Protein AF-A0A0C9UB45-F1 (afdb_monomer)

Nearest PDB structures (foldseek):
  8adl-assembly1_P  TM=7.315E-01  e=4.491E-04  Saccharomyces cerevisiae
  3jrp-assembly1_A  TM=6.804E-01  e=4.046E-04  Saccharomyces cerevisiae
  8bbf-assembly1_A  TM=6.638E-01  e=6.144E-04  Homo sapiens
  3jro-assembly1_A  TM=6.648E-01  e=6.144E-04  Saccharomyces cerevisiae
  4qrj-assembly2_B  TM=6.442E-01  e=6.754E-02  Bacteroides uniformis ATCC 8492

Secondary structure (DSSP, 8-state):
---EEEEEEETTTTEEEEEEEE--SS-EEEEEEE-SSTTEEEEEEEETTSEEEEEEEE-SSS----EEEEEEE--SS-EEEEEEETTTTEEEEEETTEEEEEEE-TT--EEEEEEEE-TTEEEEEEEEETTTTEEEEEEEE----

InterPro domains:
  IPR001680 WD40 repeat [PF00400] (67-103)
  IPR001680 WD40 repeat [SM00320] (15-56)
  IPR001680 WD40 repeat [SM00320] (65-103)
  IPR015943 WD40/YVTN repeat-like-containing domain superfamily [G3DSA:2.130.10.10] (1-144)
  IPR036322 WD40-repeat-containing domain superfamily [SSF50978] (1-141)

Organism: Sphaerobolus stellatus (strain SS14) (NCBI:txid990650)

Foldseek 3Di:
DPFEKDWDADPVVRGTQDIDTDPDPAYWQEWDWADPDPQKIKIWTFGQQQKIWIWIFGNDDDGTDTDTQDIDNRDNGGWQEWDAQHQQGKIWTFFAQKIWIWHQDPSRDTDTDDMDGDPQWGWHYWDADPSRPDIDIDIDGDPPD

Sequence (145 aa):
GADGKLIIWSIPKKEREDIICCNANGDITDIVWASLKPNELSLIFSCADGTIHVYNANLEPVALNFKHIHTFNGFAGPIEKMDFDPFQHRLAAVGEGELRVWDLDSDWSFSLHATELSTGYIAKTVHFFDQGRGVLVGFLKSHRM

Structure (mmCIF, N/CA/C/O backbone):
data_AF-A0A0C9UB45-F1
#
_entry.id   AF-A0A0C9UB45-F1
#
loop_
_atom_site.group_PDB
_atom_site.id
_atom_site.type_symbol
_atom_site.label_atom_id
_atom_site.label_alt_id
_atom_site.label_comp_id
_atom_site.label_asym_id
_atom_site.label_entity_id
_atom_site.label_seq_id
_atom_site.pdbx_PDB_ins_code
_atom_site.Cartn_x
_atom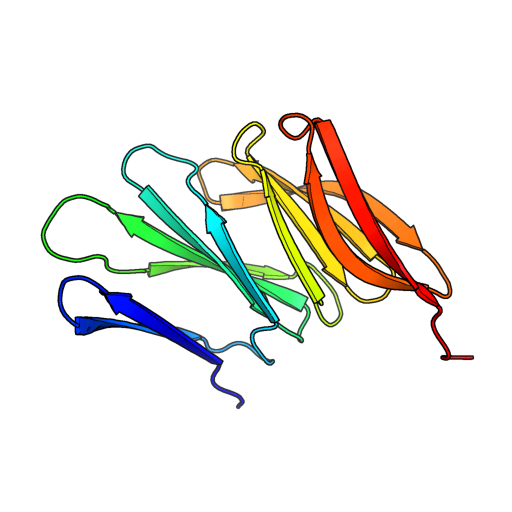_site.Cartn_y
_atom_site.Cartn_z
_atom_site.occupancy
_atom_site.B_iso_or_equiv
_atom_site.auth_seq_id
_atom_site.auth_comp_id
_atom_site.auth_asym_id
_atom_site.auth_atom_id
_atom_site.pdbx_PDB_model_num
ATOM 1 N N . GLY A 1 1 ? 19.020 -3.819 12.386 1.00 47.56 1 GLY A N 1
ATOM 2 C CA . GLY A 1 1 ? 17.786 -3.299 11.781 1.00 47.56 1 GLY A CA 1
ATOM 3 C C . GLY A 1 1 ? 17.233 -4.403 10.926 1.00 47.56 1 GLY A C 1
ATOM 4 O O . GLY A 1 1 ? 18.035 -5.122 10.341 1.00 47.56 1 GLY A O 1
ATOM 5 N N . ALA A 1 2 ? 15.926 -4.633 10.954 1.00 51.75 2 ALA A N 1
ATOM 6 C CA . ALA A 1 2 ? 15.317 -5.574 10.028 1.00 51.75 2 ALA A CA 1
ATOM 7 C C . ALA A 1 2 ? 15.214 -4.865 8.674 1.00 51.75 2 ALA A C 1
ATOM 9 O O . ALA A 1 2 ? 14.345 -4.023 8.489 1.00 51.75 2 ALA A O 1
ATOM 10 N N . ASP A 1 3 ? 16.144 -5.144 7.763 1.00 70.12 3 ASP A N 1
ATOM 11 C CA . ASP A 1 3 ? 16.075 -4.595 6.412 1.00 70.12 3 ASP A CA 1
ATOM 12 C C . ASP A 1 3 ? 15.049 -5.425 5.631 1.00 70.12 3 ASP A C 1
ATOM 14 O O . ASP A 1 3 ? 15.303 -6.574 5.253 1.00 70.12 3 ASP A O 1
ATOM 18 N N . GLY A 1 4 ? 13.856 -4.861 5.436 1.00 81.56 4 GLY A N 1
ATOM 19 C CA . GLY A 1 4 ? 12.841 -5.443 4.568 1.00 81.56 4 GLY A CA 1
ATOM 20 C C . GLY A 1 4 ? 13.321 -5.431 3.116 1.00 81.56 4 GLY A C 1
ATOM 21 O O . GLY A 1 4 ? 14.005 -4.505 2.665 1.00 81.56 4 GLY A O 1
ATOM 22 N N . LYS A 1 5 ? 12.976 -6.474 2.361 1.00 89.50 5 LYS A N 1
ATOM 23 C CA . LYS A 1 5 ? 13.357 -6.583 0.955 1.00 89.50 5 LYS A CA 1
ATOM 24 C C . LYS A 1 5 ? 12.188 -7.038 0.105 1.00 89.50 5 LYS A C 1
ATOM 26 O O . LYS A 1 5 ? 11.607 -8.092 0.351 1.00 89.50 5 LYS A O 1
ATOM 31 N N . LEU A 1 6 ? 11.942 -6.295 -0.965 1.00 91.62 6 LEU A N 1
ATOM 32 C CA . LEU A 1 6 ? 11.028 -6.669 -2.034 1.00 91.62 6 LEU A CA 1
ATOM 33 C C . LEU A 1 6 ? 11.836 -7.099 -3.251 1.00 91.62 6 LEU A C 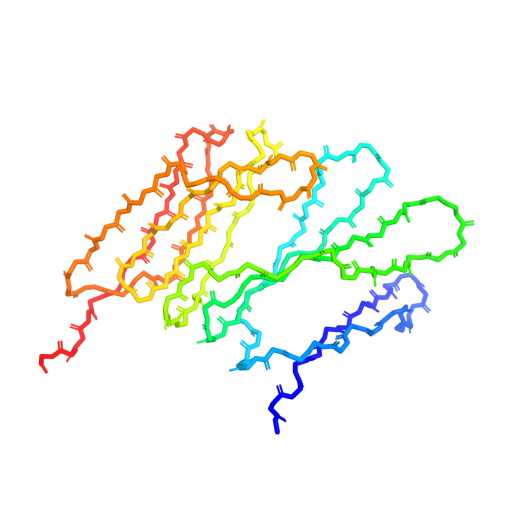1
ATOM 35 O O . LEU A 1 6 ? 12.899 -6.549 -3.551 1.00 91.62 6 LEU A O 1
ATOM 39 N N . ILE A 1 7 ? 11.333 -8.113 -3.944 1.00 92.50 7 ILE A N 1
ATOM 40 C CA . ILE A 1 7 ? 11.952 -8.649 -5.151 1.00 92.50 7 ILE A CA 1
ATOM 41 C C . ILE A 1 7 ? 10.949 -8.508 -6.282 1.00 92.50 7 ILE A C 1
ATOM 43 O O . ILE A 1 7 ? 9.858 -9.070 -6.211 1.00 92.50 7 ILE A O 1
ATOM 47 N N . ILE A 1 8 ? 11.350 -7.806 -7.339 1.00 90.75 8 ILE A N 1
ATOM 48 C CA . ILE A 1 8 ? 10.609 -7.777 -8.596 1.00 90.75 8 ILE A CA 1
ATOM 49 C C . ILE A 1 8 ? 11.228 -8.826 -9.511 1.00 90.75 8 ILE A C 1
ATOM 51 O O . ILE A 1 8 ? 12.425 -8.788 -9.811 1.00 90.75 8 ILE A O 1
ATOM 55 N N . TRP A 1 9 ? 10.423 -9.804 -9.913 1.00 92.56 9 TRP A N 1
ATOM 56 C CA . TRP A 1 9 ? 10.881 -10.946 -10.694 1.00 92.56 9 TRP A CA 1
ATOM 57 C C . TRP A 1 9 ? 10.058 -11.107 -11.965 1.00 92.56 9 TRP A C 1
ATOM 59 O O . TRP A 1 9 ? 8.829 -11.076 -11.937 1.00 92.56 9 TRP A O 1
ATOM 69 N N . SER A 1 10 ? 10.748 -11.303 -13.084 1.00 89.44 10 SER A N 1
ATOM 70 C CA . SER A 1 10 ? 10.142 -11.406 -14.404 1.00 89.44 10 SER A CA 1
ATOM 71 C C . SER A 1 10 ? 9.922 -12.856 -14.787 1.00 89.44 10 SER A C 1
ATOM 73 O O . SER A 1 10 ? 10.877 -13.593 -15.040 1.00 89.44 10 SER A O 1
ATOM 75 N N . ILE A 1 11 ? 8.650 -13.247 -14.902 1.00 92.38 11 ILE A N 1
ATOM 76 C CA . ILE A 1 11 ? 8.276 -14.575 -15.403 1.00 92.38 11 ILE A CA 1
ATOM 77 C C . ILE A 1 11 ? 8.820 -14.824 -16.819 1.00 92.38 11 ILE A C 1
ATOM 79 O O . ILE A 1 11 ? 9.431 -15.876 -17.025 1.00 92.38 11 ILE A O 1
ATOM 83 N N . PRO A 1 12 ? 8.675 -13.894 -17.790 1.00 92.62 12 PRO A N 1
ATOM 84 C CA . PRO A 1 12 ? 9.168 -14.134 -19.144 1.00 92.62 12 PRO A CA 1
ATOM 85 C C . PRO A 1 12 ? 10.697 -14.229 -19.230 1.00 92.62 12 PRO A C 1
ATOM 87 O O . PRO A 1 12 ? 11.206 -15.113 -19.916 1.00 92.62 12 PRO A O 1
ATOM 90 N N . LYS A 1 13 ? 11.434 -13.354 -18.526 1.00 90.25 13 LYS A N 1
ATOM 91 C CA . LYS A 1 13 ? 12.910 -13.343 -18.550 1.00 90.25 13 LYS A CA 1
ATOM 92 C C . LYS A 1 13 ? 13.534 -14.411 -17.649 1.00 90.25 13 LYS A C 1
ATOM 94 O O . LYS A 1 13 ? 14.702 -14.743 -17.813 1.00 90.25 13 LYS A O 1
ATOM 99 N N . LYS A 1 14 ? 12.751 -14.969 -16.721 1.00 94.38 14 LYS A N 1
ATOM 100 C CA . LYS A 1 14 ? 13.186 -15.921 -15.690 1.00 94.38 14 LYS A CA 1
ATOM 101 C C . LYS A 1 14 ? 14.305 -15.381 -14.800 1.00 94.38 14 LYS A C 1
ATOM 103 O O . LYS A 1 14 ? 15.142 -16.136 -14.308 1.00 94.38 14 LYS A O 1
ATOM 108 N N . GLU A 1 15 ? 14.307 -14.077 -14.574 1.00 93.50 15 GLU A N 1
ATOM 109 C CA . GLU A 1 15 ? 15.318 -13.405 -13.772 1.00 93.50 15 GLU A CA 1
ATOM 110 C C . GLU A 1 15 ? 14.699 -12.326 -12.891 1.00 93.50 15 GLU A C 1
ATOM 112 O O . GLU A 1 15 ? 13.568 -11.876 -13.089 1.00 93.50 15 GLU A O 1
ATOM 117 N N . ARG A 1 16 ? 15.471 -11.919 -11.888 1.00 91.12 16 ARG A N 1
ATOM 118 C CA . ARG A 1 16 ? 15.128 -10.791 -11.033 1.00 91.12 16 ARG A CA 1
ATOM 119 C C . ARG A 1 16 ? 15.378 -9.495 -11.795 1.00 91.12 16 ARG A C 1
ATOM 121 O O . ARG A 1 16 ? 16.513 -9.252 -12.189 1.00 91.12 16 ARG A O 1
ATOM 128 N N . GLU A 1 17 ? 14.354 -8.661 -11.918 1.00 88.00 17 GLU A N 1
ATOM 129 C CA . GLU A 1 17 ? 14.476 -7.343 -12.547 1.00 88.00 17 GLU A CA 1
ATOM 130 C C . GLU A 1 17 ? 14.970 -6.292 -11.562 1.00 88.00 17 GLU A C 1
ATOM 132 O O . GLU A 1 17 ? 15.838 -5.501 -11.916 1.00 88.00 17 GLU A O 1
ATOM 137 N N . ASP A 1 18 ? 14.468 -6.313 -10.323 1.00 86.69 18 ASP A N 1
ATOM 138 C CA . ASP A 1 18 ? 14.793 -5.278 -9.342 1.00 86.69 18 ASP A CA 1
ATOM 139 C C . ASP A 1 18 ? 14.774 -5.797 -7.892 1.00 86.69 18 ASP A C 1
ATOM 141 O O . ASP A 1 18 ? 14.212 -6.857 -7.576 1.00 86.69 18 ASP A O 1
ATOM 145 N N . ILE A 1 19 ? 15.425 -5.044 -7.006 1.00 89.75 19 ILE A N 1
ATOM 146 C CA . ILE A 1 19 ? 15.365 -5.183 -5.553 1.00 89.75 19 ILE A CA 1
ATOM 147 C C . ILE A 1 19 ? 15.092 -3.818 -4.948 1.00 89.75 19 ILE A C 1
ATOM 149 O O . ILE A 1 19 ? 15.905 -2.906 -5.069 1.00 89.75 19 ILE A O 1
ATOM 153 N N . ILE A 1 20 ? 14.036 -3.748 -4.147 1.00 88.94 20 ILE A N 1
ATOM 154 C CA . ILE A 1 20 ? 13.803 -2.606 -3.274 1.00 88.94 20 ILE A CA 1
ATOM 155 C C . ILE A 1 20 ? 14.214 -3.027 -1.867 1.00 88.94 20 ILE A C 1
ATOM 157 O O . ILE A 1 20 ? 13.569 -3.873 -1.243 1.00 88.94 20 ILE A O 1
ATOM 161 N N . CYS A 1 21 ? 15.324 -2.464 -1.392 1.00 85.69 21 CYS A N 1
ATOM 162 C CA . CYS A 1 21 ? 15.701 -2.527 0.014 1.00 85.69 21 CYS A CA 1
ATOM 163 C C . CYS A 1 21 ? 15.001 -1.376 0.730 1.00 85.69 21 CYS A C 1
ATOM 165 O O . CYS A 1 21 ? 15.208 -0.213 0.375 1.00 85.69 21 CYS A O 1
ATOM 167 N N . CYS A 1 22 ? 14.174 -1.691 1.718 1.00 77.94 22 CYS A N 1
ATOM 168 C CA . CYS A 1 22 ? 13.490 -0.690 2.514 1.00 77.94 22 CYS A CA 1
ATOM 169 C C . CYS A 1 22 ? 14.044 -0.685 3.935 1.00 77.94 22 CYS A C 1
ATOM 171 O O . CYS A 1 22 ? 14.105 -1.719 4.601 1.00 77.94 22 CYS A O 1
ATOM 173 N N . ASN A 1 23 ? 14.370 0.511 4.418 1.00 71.00 23 ASN A N 1
ATOM 174 C CA . ASN A 1 23 ? 14.692 0.748 5.822 1.00 71.00 23 ASN A CA 1
ATOM 175 C C . ASN A 1 23 ? 13.387 0.854 6.628 1.00 71.00 23 ASN A C 1
ATOM 177 O O . ASN A 1 23 ? 13.125 1.867 7.274 1.00 71.00 23 ASN A O 1
ATOM 181 N N . ALA A 1 24 ? 12.518 -0.147 6.498 1.00 67.38 24 ALA A N 1
ATOM 182 C CA . ALA A 1 24 ? 11.318 -0.256 7.311 1.00 67.38 24 ALA A CA 1
ATOM 183 C C . ALA A 1 24 ? 11.721 -0.648 8.737 1.00 67.38 24 ALA A C 1
ATOM 185 O O . ALA A 1 24 ? 12.599 -1.490 8.921 1.00 67.38 24 ALA A O 1
ATOM 186 N N . ASN A 1 25 ? 11.081 -0.078 9.757 1.00 72.75 25 ASN A N 1
ATOM 187 C CA . ASN A 1 25 ? 11.326 -0.465 11.147 1.00 72.75 25 ASN A CA 1
ATOM 188 C C . ASN A 1 25 ? 10.433 -1.649 11.556 1.00 72.75 25 ASN A C 1
ATOM 190 O O . ASN A 1 25 ? 9.954 -1.717 12.685 1.00 72.75 25 ASN A O 1
ATOM 194 N N . GLY A 1 26 ? 10.227 -2.608 10.654 1.00 77.81 26 GLY A N 1
ATOM 195 C CA . GLY A 1 26 ? 9.383 -3.774 10.879 1.00 77.81 26 GLY A CA 1
ATOM 196 C C . GLY A 1 26 ? 9.245 -4.638 9.630 1.00 77.81 26 GLY A C 1
ATOM 197 O O . GLY A 1 26 ? 9.647 -4.242 8.536 1.00 77.81 26 GLY A O 1
ATOM 198 N N . ASP A 1 27 ? 8.668 -5.824 9.808 1.00 90.12 27 ASP A N 1
ATOM 199 C CA . ASP A 1 27 ? 8.413 -6.759 8.713 1.00 90.12 27 ASP A CA 1
ATOM 200 C C . ASP A 1 27 ? 7.423 -6.160 7.708 1.00 90.12 27 ASP A C 1
ATOM 202 O O . ASP A 1 27 ? 6.462 -5.499 8.104 1.00 90.12 27 ASP A O 1
ATOM 206 N N . ILE A 1 28 ? 7.637 -6.422 6.417 1.00 93.75 28 ILE A N 1
ATOM 207 C CA . ILE A 1 28 ? 6.664 -6.092 5.369 1.00 93.75 28 ILE A CA 1
ATOM 208 C C . ILE A 1 28 ? 5.464 -7.024 5.537 1.00 93.75 28 ILE A C 1
ATOM 210 O O . ILE A 1 28 ? 5.622 -8.246 5.487 1.00 93.75 28 ILE A O 1
ATOM 214 N N . THR A 1 29 ? 4.277 -6.458 5.733 1.00 94.88 29 THR A N 1
ATOM 215 C CA . THR A 1 29 ? 3.061 -7.216 6.053 1.00 94.88 29 THR A CA 1
ATOM 216 C C . THR A 1 29 ? 2.146 -7.413 4.857 1.00 94.88 29 THR A C 1
ATOM 218 O O . THR A 1 29 ? 1.536 -8.473 4.729 1.00 94.88 29 THR A O 1
ATOM 221 N N . ASP A 1 30 ? 2.070 -6.431 3.959 1.00 97.31 30 ASP A N 1
ATOM 222 C CA . ASP A 1 30 ? 1.249 -6.527 2.758 1.00 97.31 30 ASP A CA 1
ATOM 223 C C . ASP A 1 30 ? 1.776 -5.647 1.626 1.00 97.31 30 ASP A C 1
ATOM 225 O O . ASP A 1 30 ? 2.533 -4.701 1.853 1.00 97.31 30 ASP A O 1
ATOM 229 N N . ILE A 1 31 ? 1.390 -5.982 0.396 1.00 97.38 31 ILE A N 1
ATOM 230 C CA . ILE A 1 31 ? 1.861 -5.336 -0.830 1.00 97.38 31 ILE A CA 1
ATOM 231 C C . ILE A 1 31 ? 0.692 -5.221 -1.811 1.00 97.38 31 ILE A C 1
ATOM 233 O O . ILE A 1 31 ? 0.024 -6.214 -2.099 1.00 97.38 31 ILE A O 1
ATOM 237 N N . VAL A 1 32 ? 0.494 -4.035 -2.385 1.00 97.69 32 VAL A N 1
ATOM 238 C CA . VAL A 1 32 ? -0.508 -3.776 -3.426 1.00 97.69 32 VAL A CA 1
ATOM 239 C C . VAL A 1 32 ? 0.091 -2.995 -4.594 1.00 97.69 32 VAL A C 1
ATOM 241 O O . VAL A 1 32 ? 1.010 -2.187 -4.439 1.00 97.69 32 VAL A O 1
ATOM 244 N N . TRP A 1 33 ? -0.451 -3.245 -5.783 1.00 96.00 33 TRP A N 1
ATOM 245 C CA . TRP A 1 33 ? -0.164 -2.464 -6.983 1.00 96.00 33 TRP A CA 1
ATOM 246 C C . TRP A 1 33 ? -1.195 -1.354 -7.135 1.00 96.00 33 TRP A C 1
ATOM 248 O O . TRP A 1 33 ? -2.383 -1.574 -6.908 1.00 96.00 33 TRP A O 1
ATOM 258 N N . ALA A 1 34 ? -0.746 -0.182 -7.564 1.00 95.62 34 ALA A N 1
ATOM 259 C CA . ALA A 1 34 ? -1.603 0.969 -7.778 1.00 95.62 34 ALA A CA 1
ATOM 260 C C . ALA A 1 34 ? -1.105 1.817 -8.955 1.00 95.62 34 ALA A C 1
ATOM 262 O O . ALA A 1 34 ? 0.065 1.771 -9.333 1.00 95.62 34 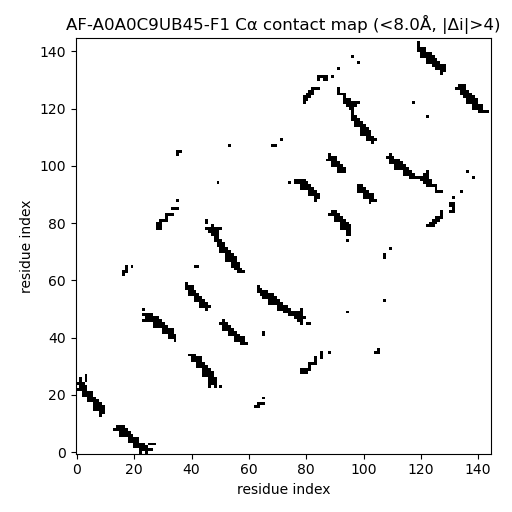ALA A O 1
ATOM 263 N N . SER A 1 35 ? -2.005 2.595 -9.548 1.00 93.19 35 SER A N 1
ATOM 264 C CA . SER A 1 35 ? -1.700 3.493 -10.663 1.00 93.19 35 SER A CA 1
ATOM 265 C C . SER A 1 35 ? -2.632 4.695 -10.593 1.00 93.19 35 SER A C 1
ATOM 267 O O . SER A 1 35 ? -3.831 4.545 -10.808 1.00 93.19 35 SER A O 1
ATOM 269 N N . LEU A 1 36 ? -2.082 5.878 -10.312 1.00 92.00 36 LEU A N 1
ATOM 270 C CA . LEU A 1 36 ? -2.835 7.143 -10.276 1.00 92.00 36 LEU A CA 1
ATOM 271 C C . LEU A 1 36 ? -2.669 7.968 -11.558 1.00 92.00 36 LEU A C 1
ATOM 273 O O . LEU A 1 36 ? -3.434 8.899 -11.807 1.00 92.00 36 LEU A O 1
ATOM 277 N N . LYS A 1 37 ? -1.662 7.640 -12.376 1.00 90.06 37 LYS A N 1
ATOM 278 C CA . LYS A 1 37 ? -1.349 8.324 -13.632 1.00 90.06 37 LYS A CA 1
ATOM 279 C C . LYS A 1 37 ? -1.191 7.320 -14.768 1.00 90.06 37 LYS A C 1
ATOM 281 O O . LYS A 1 37 ? -0.745 6.200 -14.531 1.00 90.06 37 LYS A O 1
ATOM 286 N N . PRO A 1 38 ? -1.498 7.714 -16.015 1.00 85.94 38 PRO A N 1
ATOM 287 C CA . PRO A 1 38 ? -1.160 6.903 -17.175 1.00 85.94 38 PRO A CA 1
ATOM 288 C C . PRO A 1 38 ? 0.349 6.631 -17.229 1.00 85.94 38 PRO A C 1
ATOM 290 O O . PRO A 1 38 ? 1.145 7.523 -16.944 1.00 85.94 38 PRO A O 1
ATOM 293 N N . ASN A 1 39 ? 0.731 5.425 -17.652 1.00 86.94 39 ASN A N 1
ATOM 294 C CA . ASN A 1 39 ? 2.125 5.002 -17.858 1.00 86.94 39 ASN A CA 1
ATOM 295 C C . ASN A 1 39 ? 3.006 4.980 -16.594 1.00 86.94 39 ASN A C 1
ATOM 297 O O . ASN A 1 39 ? 4.234 4.916 -16.692 1.00 86.94 39 ASN A O 1
ATOM 301 N N . GLU A 1 40 ? 2.380 4.986 -15.421 1.00 90.12 40 GLU A N 1
ATOM 302 C CA . GLU A 1 40 ? 3.015 4.859 -14.116 1.00 90.12 40 GLU A CA 1
ATOM 303 C C . GLU A 1 40 ? 2.565 3.547 -13.466 1.00 90.12 40 GLU A C 1
ATOM 305 O O . GLU A 1 40 ? 1.389 3.190 -13.525 1.00 90.12 40 GLU A O 1
ATOM 310 N N . LEU A 1 41 ? 3.488 2.827 -12.835 1.00 92.31 41 LEU A N 1
ATOM 311 C CA . LEU A 1 41 ? 3.168 1.710 -11.955 1.00 92.31 41 LEU A CA 1
ATOM 3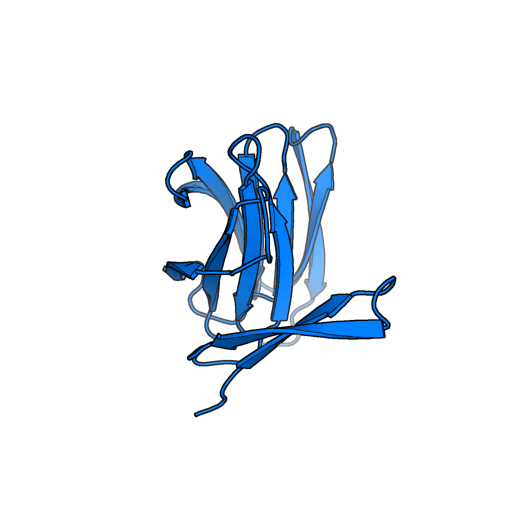12 C C . LEU A 1 41 ? 3.741 1.993 -10.577 1.00 92.31 41 LEU A C 1
ATOM 314 O O . LEU A 1 41 ? 4.953 2.153 -10.421 1.00 92.31 41 LEU A O 1
ATOM 318 N N . SER A 1 42 ? 2.874 1.979 -9.576 1.00 94.31 42 SER A N 1
ATOM 319 C CA . SER A 1 42 ? 3.263 2.202 -8.196 1.00 94.31 42 SER A CA 1
ATOM 320 C C . SER A 1 42 ? 3.081 0.957 -7.353 1.00 94.31 42 SER A C 1
ATOM 322 O O . SER A 1 42 ? 2.114 0.205 -7.481 1.00 94.31 42 SER A O 1
ATOM 324 N N . LEU A 1 43 ? 4.056 0.752 -6.481 1.00 95.31 43 LEU A N 1
ATOM 325 C CA . LEU A 1 43 ? 4.103 -0.295 -5.486 1.00 95.31 43 LEU A CA 1
ATOM 326 C C . LEU A 1 43 ? 3.871 0.347 -4.125 1.00 95.31 43 LEU A C 1
ATOM 328 O O . LEU A 1 43 ? 4.636 1.222 -3.714 1.00 95.31 43 LEU A O 1
ATOM 332 N N . ILE A 1 44 ? 2.839 -0.107 -3.427 1.00 96.56 44 ILE A N 1
ATOM 333 C CA . ILE A 1 44 ? 2.558 0.307 -2.057 1.00 96.56 44 ILE A CA 1
ATOM 334 C C . ILE A 1 44 ? 2.736 -0.915 -1.171 1.00 96.56 44 ILE A C 1
ATOM 336 O O . ILE A 1 44 ? 2.192 -1.978 -1.463 1.00 96.56 44 ILE A O 1
ATOM 340 N N . PHE A 1 45 ? 3.482 -0.783 -0.084 1.00 96.25 45 PHE A N 1
ATOM 341 C CA . PHE A 1 45 ? 3.599 -1.851 0.903 1.00 96.25 45 PHE A CA 1
ATOM 342 C C . PHE A 1 45 ? 3.515 -1.304 2.319 1.00 96.25 45 PHE A C 1
ATOM 344 O O . PHE A 1 45 ? 3.872 -0.154 2.580 1.00 96.25 45 PHE A O 1
ATOM 351 N N . SER A 1 46 ? 3.018 -2.137 3.223 1.00 95.62 46 SER A N 1
ATOM 352 C CA . SER A 1 46 ? 2.862 -1.815 4.635 1.00 95.62 46 SER A CA 1
ATOM 353 C C . SER A 1 46 ? 3.831 -2.599 5.492 1.00 95.62 46 SER A C 1
ATOM 355 O O . SER A 1 46 ? 4.298 -3.674 5.108 1.00 95.62 46 SER A O 1
ATOM 357 N N . CYS A 1 47 ? 4.079 -2.070 6.682 1.00 94.19 47 CYS A N 1
ATOM 358 C CA . CYS A 1 47 ? 5.002 -2.650 7.635 1.00 94.19 47 CYS A CA 1
ATOM 359 C C . CYS A 1 47 ? 4.356 -2.843 9.014 1.00 94.19 47 CYS A C 1
ATOM 361 O O . CYS A 1 47 ? 3.380 -2.182 9.386 1.00 94.19 47 CYS A O 1
ATOM 363 N N . ALA A 1 48 ? 4.946 -3.737 9.806 1.00 92.56 48 ALA A N 1
ATOM 364 C CA . ALA A 1 48 ? 4.522 -4.027 11.176 1.00 92.56 48 ALA A CA 1
ATOM 365 C C . ALA A 1 48 ? 4.739 -2.854 12.160 1.00 92.56 48 ALA A C 1
ATOM 367 O O . ALA A 1 48 ? 4.240 -2.893 13.281 1.00 92.56 48 ALA A O 1
ATOM 368 N N . ASP A 1 49 ? 5.459 -1.809 11.752 1.00 92.50 49 ASP A N 1
ATOM 369 C CA . ASP A 1 49 ? 5.621 -0.557 12.503 1.00 92.50 49 ASP A CA 1
ATOM 370 C C . ASP A 1 49 ? 4.515 0.476 12.218 1.00 92.50 49 ASP A C 1
ATOM 372 O O . ASP A 1 49 ? 4.554 1.577 12.761 1.00 92.50 49 ASP A O 1
ATOM 376 N N . GLY A 1 50 ? 3.543 0.137 11.365 1.00 94.12 50 GLY A N 1
ATOM 377 C CA . GLY A 1 50 ? 2.443 1.023 10.990 1.00 94.12 50 GLY A CA 1
ATOM 378 C C . GLY A 1 50 ? 2.758 1.979 9.840 1.00 94.12 50 GLY A C 1
ATOM 379 O O . GLY A 1 50 ? 1.927 2.829 9.498 1.00 94.12 50 GLY A O 1
ATOM 380 N N . THR A 1 51 ? 3.933 1.845 9.220 1.00 94.81 51 THR A N 1
ATOM 381 C CA . THR A 1 51 ? 4.316 2.641 8.054 1.00 94.81 51 THR A CA 1
ATOM 382 C C . THR A 1 51 ? 3.787 2.048 6.751 1.00 94.81 51 THR A C 1
ATOM 384 O O . THR A 1 51 ? 3.663 0.834 6.587 1.00 94.81 51 THR A O 1
ATOM 387 N N . ILE A 1 52 ? 3.483 2.935 5.806 1.00 95.94 52 ILE A N 1
ATOM 388 C CA . ILE A 1 52 ? 3.109 2.631 4.427 1.00 95.94 52 ILE A CA 1
ATOM 389 C C . ILE A 1 52 ? 4.130 3.312 3.527 1.00 95.94 52 ILE A C 1
ATOM 391 O O . ILE A 1 52 ? 4.396 4.507 3.660 1.00 95.94 52 ILE A O 1
ATOM 395 N N . HIS A 1 53 ? 4.716 2.559 2.610 1.00 95.19 53 HIS A N 1
ATOM 396 C CA . HIS A 1 53 ? 5.750 3.034 1.701 1.00 95.19 53 HIS A CA 1
ATOM 397 C C . HIS A 1 53 ? 5.224 3.012 0.279 1.00 95.19 53 HIS A C 1
ATOM 399 O O . HIS A 1 53 ? 4.615 2.031 -0.140 1.00 95.19 53 HIS A O 1
ATOM 405 N N . VAL A 1 54 ? 5.498 4.081 -0.465 1.00 95.56 54 VAL A N 1
ATOM 406 C CA . VAL A 1 54 ? 5.079 4.237 -1.857 1.00 95.56 54 VAL A CA 1
ATOM 407 C C . VAL A 1 54 ? 6.309 4.358 -2.741 1.00 95.56 54 VAL A C 1
ATOM 409 O O . VAL A 1 54 ? 7.163 5.227 -2.540 1.00 95.56 54 VAL A O 1
ATOM 412 N N . TYR A 1 55 ? 6.379 3.488 -3.740 1.00 94.44 55 TYR A N 1
ATOM 413 C CA . TYR A 1 55 ? 7.384 3.495 -4.791 1.00 94.44 55 TYR A CA 1
ATOM 414 C C . TYR A 1 55 ? 6.705 3.588 -6.149 1.00 94.44 55 TYR A C 1
ATOM 416 O O . TYR A 1 55 ? 5.610 3.072 -6.327 1.00 94.44 55 TYR A O 1
ATOM 424 N N . ASN A 1 56 ? 7.373 4.196 -7.118 1.00 93.12 56 ASN A N 1
ATOM 425 C CA . ASN A 1 56 ? 6.838 4.416 -8.458 1.00 93.12 56 ASN A CA 1
ATOM 426 C C . ASN A 1 56 ? 7.900 4.082 -9.512 1.00 93.12 56 ASN A C 1
ATOM 428 O O . ASN A 1 56 ? 9.076 4.418 -9.338 1.00 93.12 56 ASN A O 1
ATOM 432 N N . ALA A 1 57 ? 7.473 3.436 -10.595 1.00 91.19 57 ALA A N 1
ATOM 433 C CA . ALA A 1 57 ? 8.230 3.255 -11.821 1.00 91.19 57 ALA A CA 1
ATOM 434 C C . ALA A 1 57 ? 7.436 3.734 -13.054 1.00 91.19 57 ALA A C 1
ATOM 436 O O . ALA A 1 57 ? 6.246 3.457 -13.202 1.00 91.19 57 ALA A O 1
ATOM 437 N N . ASN A 1 58 ? 8.132 4.369 -14.000 1.00 89.88 58 ASN A N 1
ATOM 438 C CA . ASN A 1 58 ? 7.581 4.681 -15.322 1.00 89.88 58 ASN A CA 1
ATOM 439 C C . ASN A 1 58 ? 7.619 3.447 -16.238 1.00 89.88 58 ASN A C 1
ATOM 441 O O . ASN A 1 58 ? 8.588 2.684 -16.212 1.00 89.88 58 ASN A O 1
ATOM 445 N N . LEU A 1 59 ? 6.606 3.290 -17.094 1.00 84.19 59 LEU A N 1
ATOM 446 C CA . LEU A 1 59 ? 6.441 2.121 -17.968 1.00 84.19 59 LEU A CA 1
ATOM 447 C C . LEU A 1 59 ? 7.175 2.206 -19.330 1.00 84.19 59 LEU A C 1
ATOM 449 O O . LEU A 1 59 ? 7.214 1.204 -20.041 1.00 84.19 59 LEU A O 1
ATOM 453 N N . GLU A 1 60 ? 7.804 3.334 -19.701 1.00 82.62 60 GLU A N 1
ATOM 454 C CA . GLU A 1 60 ? 8.450 3.514 -21.023 1.00 82.62 60 GLU A CA 1
ATOM 455 C C . GLU A 1 60 ? 9.871 4.141 -20.979 1.00 82.62 60 GLU A C 1
ATOM 457 O O . GLU A 1 60 ? 10.078 5.133 -20.279 1.00 82.62 60 GLU A O 1
ATOM 462 N N . PRO A 1 61 ? 10.849 3.657 -21.788 1.00 65.62 61 PRO A N 1
ATOM 463 C CA . PRO A 1 61 ? 11.145 2.233 -21.950 1.00 65.62 61 PRO A CA 1
ATOM 464 C C . PRO A 1 61 ? 12.661 1.935 -21.923 1.00 65.62 61 PRO A C 1
ATOM 466 O O . PRO A 1 61 ? 13.351 2.254 -22.882 1.00 65.62 61 PRO A O 1
ATOM 469 N N . VAL A 1 62 ? 13.153 1.236 -20.886 1.00 63.16 62 VAL A N 1
ATOM 470 C CA . VAL A 1 62 ? 14.259 0.241 -20.983 1.00 63.16 62 VAL A CA 1
ATOM 471 C C . VAL A 1 62 ? 14.174 -0.756 -19.813 1.00 63.16 62 VAL A C 1
ATOM 473 O O . VAL A 1 62 ? 14.365 -1.955 -20.004 1.00 63.16 62 VAL A O 1
ATOM 476 N N . ALA A 1 63 ? 13.846 -0.283 -18.607 1.00 73.00 63 ALA A N 1
ATOM 477 C CA . ALA A 1 63 ? 13.677 -1.109 -17.412 1.00 73.00 63 ALA A CA 1
ATOM 478 C C . ALA A 1 63 ? 12.773 -0.403 -16.393 1.00 73.00 63 ALA A C 1
ATOM 480 O O . ALA A 1 63 ? 12.845 0.820 -16.259 1.00 73.00 63 ALA A O 1
ATOM 481 N N . LEU A 1 64 ? 11.960 -1.175 -15.663 1.00 79.94 64 LEU A N 1
ATOM 482 C CA . LEU A 1 64 ? 11.282 -0.673 -14.469 1.00 79.94 64 LEU A CA 1
ATOM 483 C C . LEU A 1 64 ? 12.351 -0.269 -13.449 1.00 79.94 64 LEU A C 1
ATOM 485 O O . LEU A 1 64 ? 13.272 -1.036 -13.179 1.00 79.94 64 LEU A O 1
ATOM 489 N N . ASN A 1 65 ? 12.241 0.942 -12.917 1.00 85.31 65 ASN A N 1
ATOM 490 C CA . ASN A 1 65 ? 13.111 1.436 -11.858 1.00 85.31 65 ASN A CA 1
ATOM 491 C C . ASN A 1 65 ? 12.226 2.078 -10.797 1.00 85.31 65 ASN A C 1
ATOM 493 O O . ASN A 1 65 ? 11.736 3.193 -10.996 1.00 85.31 65 ASN A O 1
ATOM 497 N N . PHE A 1 66 ? 12.001 1.346 -9.708 1.00 90.50 66 PHE A N 1
ATOM 498 C CA . PHE A 1 66 ? 11.155 1.806 -8.621 1.00 90.50 66 PHE A CA 1
ATOM 499 C C . PHE A 1 66 ? 11.904 2.804 -7.747 1.00 90.50 66 PHE A C 1
ATOM 501 O O . PHE A 1 66 ? 12.897 2.484 -7.094 1.00 90.50 66 PHE A O 1
ATOM 508 N N . LYS A 1 67 ? 11.384 4.025 -7.686 1.00 91.25 67 LYS A N 1
ATOM 509 C CA . LYS A 1 67 ? 11.907 5.086 -6.828 1.00 91.25 67 LYS A CA 1
ATOM 510 C C . LYS A 1 67 ? 10.975 5.311 -5.656 1.00 91.25 67 LYS A C 1
ATOM 512 O O . LYS A 1 67 ? 9.763 5.365 -5.842 1.00 91.25 67 LYS A O 1
ATOM 517 N N . HIS A 1 68 ? 11.558 5.462 -4.469 1.00 92.62 68 HIS A N 1
ATOM 518 C CA . HIS A 1 68 ? 10.819 5.873 -3.280 1.00 92.62 68 HIS A CA 1
ATOM 519 C C . HIS A 1 68 ? 10.219 7.258 -3.517 1.00 92.62 68 HIS A C 1
ATOM 521 O O . HIS A 1 68 ? 10.918 8.172 -3.958 1.00 92.62 68 HIS A O 1
ATOM 527 N N . ILE A 1 69 ? 8.923 7.383 -3.253 1.00 93.19 69 ILE A N 1
ATOM 528 C CA . ILE A 1 69 ? 8.183 8.640 -3.355 1.00 93.19 69 ILE A CA 1
ATOM 529 C C . ILE A 1 69 ? 7.929 9.190 -1.960 1.00 93.19 69 ILE A C 1
ATOM 531 O O . ILE A 1 69 ? 8.222 10.353 -1.683 1.00 93.19 69 ILE A O 1
ATOM 535 N N . HIS A 1 70 ? 7.378 8.356 -1.079 1.00 91.38 70 HIS A N 1
ATOM 536 C CA . HIS A 1 70 ? 6.954 8.789 0.240 1.00 91.38 70 HIS A CA 1
ATOM 537 C C . HIS A 1 70 ? 6.825 7.615 1.218 1.00 91.38 70 HIS A C 1
ATOM 539 O O . HIS A 1 70 ? 6.561 6.478 0.822 1.00 91.38 70 HIS A O 1
ATOM 545 N N . THR A 1 71 ? 6.986 7.914 2.508 1.00 93.62 71 THR A N 1
ATOM 546 C CA . THR A 1 71 ? 6.651 7.017 3.618 1.00 93.62 71 THR A CA 1
ATOM 547 C C . THR A 1 71 ? 5.659 7.728 4.524 1.00 93.62 71 THR A C 1
ATOM 549 O O . THR A 1 71 ? 5.948 8.805 5.044 1.00 93.62 71 THR A O 1
ATOM 552 N N . PHE A 1 72 ? 4.513 7.097 4.729 1.00 94.44 72 PHE A N 1
ATOM 553 C CA . PHE A 1 72 ? 3.398 7.609 5.501 1.00 94.44 72 PHE A CA 1
ATOM 554 C C . PHE A 1 72 ? 3.219 6.795 6.788 1.00 94.44 72 PHE A C 1
ATOM 556 O O . PHE A 1 72 ? 3.251 5.567 6.762 1.00 94.44 72 P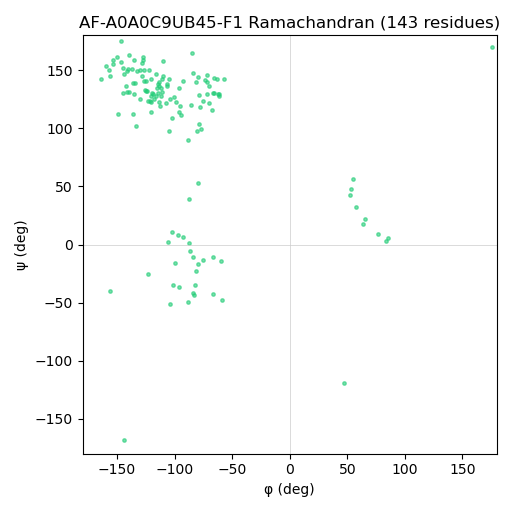HE A O 1
ATOM 563 N N . ASN A 1 73 ? 3.014 7.468 7.922 1.00 94.31 73 ASN A N 1
ATOM 564 C CA . ASN A 1 73 ? 2.711 6.811 9.197 1.00 94.31 73 ASN A CA 1
ATOM 565 C C . ASN A 1 73 ? 1.195 6.629 9.315 1.00 94.31 73 ASN A C 1
ATOM 567 O O . ASN A 1 73 ? 0.490 7.521 9.791 1.00 94.31 73 ASN A O 1
ATOM 571 N N . GLY A 1 74 ? 0.698 5.492 8.828 1.00 92.38 74 GLY A N 1
ATOM 572 C CA . GLY A 1 74 ? -0.733 5.210 8.756 1.00 92.38 74 GLY A CA 1
ATOM 573 C C . GLY A 1 74 ? -1.318 4.704 10.067 1.00 92.38 74 GLY A C 1
ATOM 574 O O . GLY A 1 74 ? -2.455 5.046 10.382 1.00 92.38 74 GLY A O 1
ATOM 575 N N . PHE A 1 75 ? -0.550 3.934 10.838 1.00 94.81 75 PHE A N 1
ATOM 576 C CA . PHE A 1 75 ? -0.963 3.328 12.104 1.00 94.81 75 PHE A CA 1
ATOM 577 C C . PHE A 1 75 ? 0.126 3.492 13.170 1.00 94.81 75 PHE A C 1
ATOM 579 O O . PHE A 1 75 ? 1.291 3.706 12.856 1.00 94.81 75 PHE A O 1
ATOM 586 N N . ALA A 1 76 ? -0.261 3.397 14.446 1.00 92.44 76 ALA A N 1
ATOM 587 C CA . ALA A 1 76 ? 0.687 3.376 15.568 1.00 92.44 76 ALA A CA 1
ATOM 588 C C . ALA A 1 76 ? 1.263 1.972 15.842 1.00 92.44 76 ALA A C 1
ATOM 590 O O . ALA A 1 76 ? 2.178 1.822 16.649 1.00 92.44 76 ALA A O 1
ATOM 591 N N . GLY A 1 77 ? 0.692 0.953 15.201 1.00 91.44 77 GLY A N 1
ATOM 592 C CA . GLY A 1 77 ? 1.049 -0.448 15.353 1.00 91.44 77 GLY A CA 1
ATOM 593 C C . GLY A 1 77 ? 0.932 -1.194 14.022 1.00 91.44 77 GLY A C 1
ATOM 594 O O . GLY A 1 77 ? 0.774 -0.557 12.977 1.00 91.44 77 GLY A O 1
ATOM 595 N N . PRO A 1 78 ? 0.999 -2.533 14.046 1.00 93.00 78 PRO A N 1
ATOM 596 C CA . PRO A 1 78 ? 1.100 -3.332 12.835 1.00 93.00 78 PRO A CA 1
ATOM 597 C C . PRO A 1 78 ? -0.093 -3.156 11.903 1.00 93.00 78 PRO A C 1
ATOM 599 O O . PRO A 1 78 ? -1.242 -3.362 12.298 1.00 93.00 78 PRO A O 1
ATOM 602 N N . ILE A 1 79 ? 0.198 -2.849 10.640 1.00 96.12 79 ILE A N 1
ATOM 603 C CA . ILE A 1 79 ? -0.773 -3.001 9.558 1.00 96.12 79 ILE A CA 1
ATOM 604 C C . ILE A 1 79 ? -0.815 -4.480 9.186 1.00 96.12 79 ILE A C 1
ATOM 606 O O . ILE A 1 79 ? 0.220 -5.089 8.933 1.00 96.12 79 ILE A O 1
ATOM 610 N N . GLU A 1 80 ? -2.006 -5.055 9.144 1.00 96.25 80 GLU A N 1
ATOM 611 C CA . GLU A 1 80 ? -2.248 -6.474 8.874 1.00 96.25 80 GLU A CA 1
ATOM 612 C C . GLU A 1 80 ? -2.570 -6.722 7.398 1.00 96.25 80 GLU A C 1
ATOM 614 O O . GLU A 1 80 ? -2.182 -7.747 6.841 1.00 96.25 80 GLU A O 1
ATOM 619 N N . LYS A 1 81 ? -3.291 -5.792 6.761 1.00 97.94 81 LYS A N 1
ATOM 620 C CA . LYS A 1 81 ? -3.720 -5.917 5.365 1.00 97.94 81 LYS A CA 1
ATOM 621 C C . LYS A 1 81 ? -4.003 -4.551 4.752 1.00 97.94 81 LYS A C 1
ATOM 623 O O . LYS A 1 81 ? -4.457 -3.644 5.455 1.00 97.94 81 LYS A O 1
ATOM 628 N N . MET A 1 82 ? -3.800 -4.438 3.445 1.00 98.50 82 MET A N 1
ATOM 629 C CA . MET A 1 82 ? -4.218 -3.309 2.623 1.00 98.50 82 MET A CA 1
ATOM 630 C C . MET A 1 82 ? -5.010 -3.764 1.395 1.00 98.50 82 MET A C 1
ATOM 632 O O . MET A 1 82 ? -4.850 -4.883 0.909 1.00 98.50 82 MET A O 1
ATOM 636 N N . ASP A 1 83 ? -5.825 -2.857 0.866 1.00 98.50 83 ASP A N 1
ATOM 637 C CA . ASP A 1 83 ? -6.419 -2.978 -0.461 1.00 98.50 83 ASP A CA 1
ATOM 638 C C . ASP A 1 83 ? -6.522 -1.608 -1.138 1.00 98.50 83 ASP A C 1
ATOM 640 O O . ASP A 1 83 ? -6.721 -0.589 -0.470 1.00 98.50 83 ASP A O 1
ATOM 644 N N . PHE A 1 84 ? -6.373 -1.580 -2.461 1.00 98.31 84 PHE A N 1
ATOM 645 C CA . PHE A 1 84 ? -6.383 -0.352 -3.255 1.00 98.31 84 PHE A CA 1
ATOM 646 C C . PHE A 1 84 ? -7.573 -0.339 -4.213 1.00 98.31 84 PHE A C 1
ATOM 648 O O . PHE A 1 84 ? -7.765 -1.263 -5.002 1.00 98.31 84 PHE A O 1
ATOM 655 N N . ASP A 1 85 ? -8.345 0.743 -4.174 1.00 97.56 85 ASP A N 1
ATOM 656 C CA . ASP A 1 85 ? -9.419 1.009 -5.116 1.00 97.56 85 ASP A CA 1
ATOM 657 C C . ASP A 1 85 ? -8.928 1.899 -6.271 1.00 97.56 85 ASP A C 1
ATOM 659 O O . ASP A 1 85 ? -8.691 3.097 -6.070 1.00 97.56 85 ASP A O 1
ATOM 663 N N . PRO A 1 86 ? -8.836 1.363 -7.501 1.00 94.31 86 PRO A N 1
ATOM 664 C CA . PRO A 1 86 ? -8.451 2.147 -8.665 1.00 94.31 86 PRO A CA 1
ATOM 665 C C . PRO A 1 86 ? -9.566 3.070 -9.179 1.00 94.31 86 PRO A C 1
ATOM 667 O O . PRO A 1 86 ? -9.278 3.927 -10.007 1.00 94.31 86 PRO A O 1
ATOM 670 N N . PHE A 1 87 ? -10.825 2.912 -8.749 1.00 94.31 87 PHE A N 1
ATOM 671 C CA . PHE A 1 87 ? -11.940 3.718 -9.263 1.00 94.31 87 PHE A CA 1
ATOM 672 C C . PHE A 1 87 ? -12.056 5.077 -8.571 1.00 94.31 87 PHE A C 1
ATOM 674 O O . PHE A 1 87 ? -12.288 6.079 -9.244 1.00 94.31 87 PHE A O 1
ATOM 681 N N . GLN A 1 88 ? -11.909 5.116 -7.246 1.00 95.19 88 GLN A N 1
ATOM 682 C CA . GLN A 1 88 ? -11.943 6.346 -6.446 1.00 95.19 88 GLN A CA 1
ATOM 683 C C . GLN A 1 88 ? -10.552 6.777 -5.967 1.00 95.19 88 GLN A C 1
ATOM 685 O O . GLN A 1 88 ? -10.455 7.760 -5.241 1.00 95.19 88 GLN A O 1
ATOM 690 N N . HIS A 1 89 ? -9.493 6.050 -6.347 1.00 96.25 89 HIS A N 1
ATOM 691 C CA . HIS A 1 89 ? -8.121 6.268 -5.879 1.00 96.25 89 HIS A CA 1
ATOM 692 C C . HIS A 1 89 ? -8.022 6.252 -4.351 1.00 96.25 89 HIS A C 1
ATOM 694 O O . HIS A 1 89 ? -7.554 7.202 -3.724 1.00 96.25 89 HIS A O 1
ATOM 700 N N . ARG A 1 90 ? -8.477 5.156 -3.741 1.00 97.81 90 ARG A N 1
ATOM 701 C CA . ARG A 1 90 ? -8.455 4.997 -2.284 1.00 97.81 90 ARG A CA 1
ATOM 702 C C . ARG A 1 90 ? -7.559 3.863 -1.851 1.00 97.81 90 ARG A C 1
ATOM 704 O O . ARG A 1 90 ? -7.488 2.829 -2.507 1.00 97.81 90 ARG A O 1
ATOM 711 N N . LEU A 1 91 ? -6.932 4.031 -0.696 1.00 98.50 91 LEU A N 1
ATOM 712 C CA . LEU A 1 91 ? -6.269 2.942 0.008 1.00 98.50 91 LEU A CA 1
ATOM 713 C C . LEU A 1 91 ? -7.044 2.646 1.285 1.00 98.50 91 LEU A C 1
ATOM 715 O O . LEU A 1 91 ? -7.294 3.548 2.081 1.00 98.50 91 LEU A O 1
ATOM 719 N N . ALA A 1 92 ? -7.404 1.387 1.489 1.00 98.50 92 ALA A N 1
ATOM 720 C CA . ALA A 1 92 ? -7.908 0.894 2.756 1.00 98.50 92 ALA A CA 1
ATOM 721 C C . ALA A 1 92 ? -6.820 0.054 3.416 1.00 98.50 92 ALA A C 1
ATOM 723 O O . ALA A 1 92 ? -6.149 -0.736 2.756 1.00 98.50 92 ALA A O 1
ATOM 724 N N . ALA A 1 93 ? -6.650 0.209 4.721 1.00 98.56 93 ALA A N 1
ATOM 725 C CA . ALA A 1 93 ? -5.750 -0.616 5.505 1.00 98.56 93 ALA A CA 1
ATOM 726 C C . ALA A 1 93 ? -6.370 -0.933 6.860 1.00 98.56 93 ALA A C 1
ATOM 728 O O . ALA A 1 93 ? -7.166 -0.160 7.400 1.00 98.56 93 ALA A O 1
ATOM 729 N N . VAL A 1 94 ? -5.991 -2.080 7.407 1.00 98.06 94 VAL A N 1
ATOM 730 C CA . VAL A 1 94 ? -6.438 -2.535 8.720 1.00 98.06 94 VAL A CA 1
ATOM 731 C C . VAL A 1 94 ? -5.257 -2.926 9.586 1.00 98.06 94 VAL A C 1
ATOM 733 O O . VAL A 1 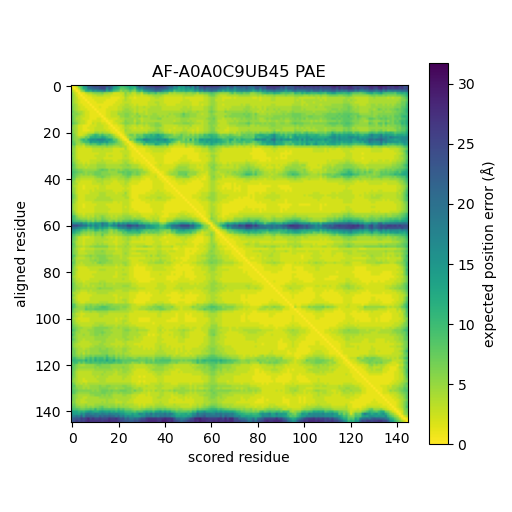94 ? -4.278 -3.482 9.093 1.00 98.06 94 VAL A O 1
ATOM 736 N N . GLY A 1 95 ? -5.368 -2.661 10.879 1.00 95.06 95 GLY A N 1
ATOM 737 C CA . GLY A 1 95 ? -4.354 -2.987 11.872 1.00 95.06 95 GLY A CA 1
ATOM 738 C C . GLY A 1 95 ? -4.945 -2.925 13.270 1.00 95.06 95 GLY A C 1
ATOM 739 O O . GLY A 1 95 ? -5.801 -2.084 13.551 1.00 95.06 95 GLY A O 1
ATOM 740 N N . GLU A 1 96 ? -4.521 -3.841 14.140 1.00 89.44 96 GLU A N 1
ATOM 741 C CA . GLU A 1 96 ? -5.146 -4.044 15.452 1.00 89.44 96 GLU A CA 1
ATOM 742 C C . GLU A 1 96 ? -6.671 -4.112 15.311 1.00 89.44 96 GLU A C 1
ATOM 744 O O . GLU A 1 96 ? -7.133 -4.987 14.604 1.00 89.44 96 GLU A O 1
ATOM 749 N N . GLY A 1 97 ? -7.463 -3.226 15.914 1.00 93.31 97 GLY A N 1
ATOM 750 C CA . GLY A 1 97 ? -8.927 -3.196 15.772 1.00 93.31 97 GLY A CA 1
ATOM 751 C C . GLY A 1 97 ? -9.460 -2.118 14.826 1.00 93.31 97 GLY A C 1
ATOM 752 O O . GLY A 1 97 ? -10.657 -1.849 14.856 1.00 93.31 97 GLY A O 1
ATOM 753 N N . GLU A 1 98 ? -8.608 -1.456 14.046 1.00 96.25 98 GLU A N 1
ATOM 754 C CA . GLU A 1 98 ? -8.960 -0.242 13.307 1.00 96.25 98 GLU A CA 1
ATOM 755 C C . GLU A 1 98 ? -8.903 -0.453 11.783 1.00 96.25 98 GLU A C 1
ATOM 757 O O . GLU A 1 98 ? -7.951 -1.024 11.248 1.00 96.25 98 GLU A O 1
ATOM 762 N N . LEU A 1 99 ? -9.934 0.032 11.087 1.00 97.94 99 LEU A N 1
ATOM 763 C CA . LEU A 1 99 ? -9.944 0.284 9.645 1.00 97.94 99 LEU A CA 1
ATOM 764 C C . LEU A 1 99 ? -9.611 1.755 9.411 1.00 97.94 99 LEU A C 1
ATOM 766 O O . LEU A 1 99 ? -10.237 2.621 10.014 1.00 97.94 99 LEU A O 1
ATOM 770 N N . ARG A 1 100 ? -8.723 2.043 8.459 1.00 98.50 100 ARG A N 1
ATOM 771 C CA . ARG A 1 100 ? -8.549 3.384 7.889 1.00 98.50 100 ARG A CA 1
ATOM 772 C C . ARG A 1 100 ? -8.692 3.337 6.379 1.00 98.50 100 ARG A C 1
ATOM 774 O O . ARG A 1 100 ? -8.212 2.408 5.734 1.00 98.50 100 ARG A O 1
ATOM 781 N N . VAL A 1 101 ? -9.343 4.355 5.832 1.00 98.56 101 VAL A N 1
ATOM 782 C CA . VAL A 1 101 ? -9.471 4.586 4.394 1.00 98.56 101 VAL A CA 1
ATOM 783 C C . VAL A 1 101 ? -8.950 5.980 4.094 1.00 98.56 101 VAL A C 1
ATOM 785 O O . VAL A 1 101 ? -9.338 6.935 4.769 1.00 98.56 101 VAL A O 1
ATOM 788 N N . TRP A 1 102 ? -8.101 6.102 3.080 1.00 98.56 102 TRP A N 1
ATOM 789 C CA . TRP A 1 102 ? -7.575 7.376 2.602 1.00 98.56 102 TRP A CA 1
ATOM 790 C C . TRP A 1 102 ? -7.929 7.602 1.141 1.00 98.56 102 TRP A C 1
ATOM 792 O O . TRP A 1 102 ? -7.875 6.658 0.353 1.00 98.56 102 TRP A O 1
ATOM 802 N N . ASP A 1 103 ? -8.233 8.850 0.792 1.00 97.94 103 ASP A N 1
ATOM 803 C CA . ASP A 1 103 ? -8.190 9.311 -0.593 1.00 97.94 103 ASP A CA 1
ATOM 804 C C . AS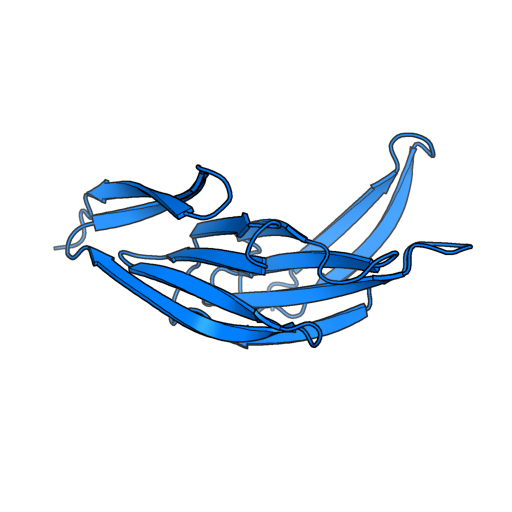P A 1 103 ? -6.731 9.645 -0.954 1.00 97.94 103 ASP A C 1
ATOM 806 O O . ASP A 1 103 ? -5.988 10.200 -0.131 1.00 97.94 103 ASP A O 1
ATOM 810 N N . LEU A 1 104 ? -6.328 9.278 -2.173 1.00 96.81 104 LEU A N 1
ATOM 811 C CA . LEU A 1 104 ? -4.988 9.485 -2.714 1.00 96.81 104 LEU A CA 1
ATOM 812 C C . LEU A 1 104 ? -5.007 10.465 -3.882 1.00 96.81 104 LEU A C 1
ATOM 814 O O . LEU A 1 104 ? -5.645 10.226 -4.911 1.00 96.81 104 LEU A O 1
ATOM 818 N N . ASP A 1 105 ? -4.230 11.533 -3.752 1.00 94.62 105 ASP A N 1
ATOM 819 C CA . ASP A 1 105 ? -4.019 12.486 -4.835 1.00 94.62 105 ASP A CA 1
ATOM 820 C C . ASP A 1 105 ? -2.902 12.035 -5.783 1.00 94.62 105 ASP A C 1
ATOM 822 O O . ASP A 1 105 ? -2.081 11.168 -5.484 1.00 94.62 105 ASP A O 1
ATOM 826 N N . SER A 1 106 ? -2.834 12.659 -6.961 1.00 91.06 106 SER A N 1
ATOM 827 C CA . SER A 1 106 ? -1.849 12.335 -8.010 1.00 91.06 106 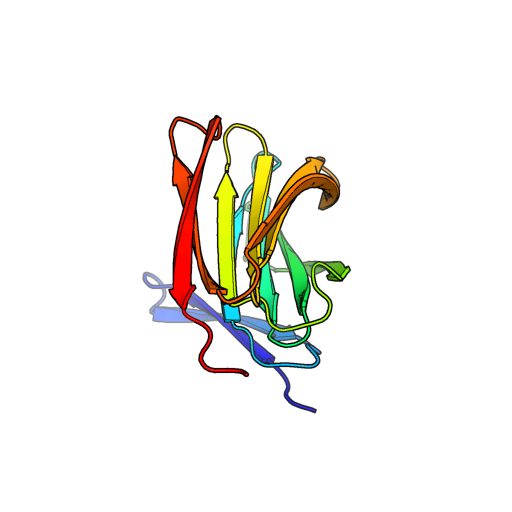SER A CA 1
ATOM 828 C C . SER A 1 106 ? -0.380 12.499 -7.586 1.00 91.06 106 SER A C 1
ATOM 830 O O . SER A 1 106 ? 0.525 12.075 -8.311 1.00 91.06 106 SER A O 1
ATOM 832 N N . ASP A 1 107 ? -0.115 13.163 -6.466 1.00 91.75 107 ASP A N 1
ATOM 833 C CA . ASP A 1 107 ? 1.209 13.318 -5.863 1.00 91.75 107 ASP A CA 1
ATOM 834 C C . ASP A 1 107 ? 1.491 12.302 -4.744 1.00 91.75 107 ASP A C 1
ATOM 836 O O . ASP A 1 107 ? 2.529 12.396 -4.092 1.00 91.75 107 ASP A O 1
ATOM 840 N N . TRP A 1 108 ? 0.609 11.314 -4.563 1.00 93.50 108 TRP A N 1
ATOM 841 C CA . TRP A 1 108 ? 0.656 10.310 -3.501 1.00 93.50 108 TRP A CA 1
ATOM 842 C C . TRP A 1 108 ? 0.471 10.877 -2.086 1.00 93.50 108 TRP A C 1
ATOM 844 O O . TRP A 1 108 ? 0.862 10.232 -1.110 1.00 93.50 108 TRP A O 1
ATOM 854 N N . SER A 1 109 ? -0.141 12.057 -1.943 1.00 94.31 109 SER A N 1
ATOM 855 C CA . SER A 1 109 ? -0.581 12.541 -0.636 1.00 94.31 109 SER A CA 1
ATOM 856 C C . SER A 1 109 ? -1.818 11.782 -0.141 1.00 94.31 109 SER A C 1
ATOM 858 O O . SER A 1 109 ? -2.699 11.399 -0.911 1.00 94.31 109 SER A O 1
ATOM 860 N N . PHE A 1 110 ? -1.840 11.522 1.168 1.00 96.38 110 PHE A N 1
ATOM 861 C CA . PHE A 1 110 ? -2.891 10.770 1.850 1.00 96.38 110 PHE A CA 1
ATOM 862 C C . PHE A 1 110 ? -3.787 11.735 2.619 1.00 96.38 110 PHE A C 1
ATOM 864 O O . PHE A 1 110 ? -3.310 12.466 3.492 1.00 96.38 110 PHE A O 1
ATOM 871 N N . SER A 1 111 ? -5.092 11.681 2.368 1.00 97.31 111 SER A N 1
ATOM 872 C CA . SER A 1 111 ? -6.092 12.375 3.181 1.00 97.31 111 SER A CA 1
ATOM 873 C C . SER A 1 111 ? -7.051 11.364 3.803 1.00 97.31 111 SER A C 1
ATOM 875 O O . SER A 1 111 ? -7.531 10.455 3.133 1.00 97.31 111 SER A O 1
ATOM 877 N N . LEU A 1 112 ? -7.272 11.448 5.122 1.00 97.88 112 LEU A N 1
ATOM 878 C CA . LEU A 1 112 ? -8.126 10.484 5.821 1.00 97.88 112 LEU A CA 1
ATOM 879 C C . LEU A 1 112 ? -9.577 10.657 5.360 1.00 97.88 112 LEU A C 1
ATOM 881 O O . LEU A 1 112 ? -10.188 11.692 5.614 1.00 97.88 112 LEU A O 1
ATOM 885 N N . HIS A 1 113 ? -10.111 9.620 4.723 1.00 97.50 113 HIS A N 1
ATOM 886 C CA . HIS A 1 113 ? -11.478 9.570 4.220 1.00 97.50 113 HIS A CA 1
ATOM 887 C C . HIS A 1 113 ? -12.444 9.039 5.284 1.00 97.50 113 HIS A C 1
ATOM 889 O O . HIS A 1 113 ? -13.485 9.636 5.551 1.00 97.50 113 HIS A O 1
ATOM 895 N N . ALA A 1 114 ? -12.096 7.910 5.909 1.00 97.38 114 ALA A N 1
ATOM 896 C CA . ALA A 1 114 ? -12.911 7.265 6.933 1.00 97.38 114 ALA A CA 1
ATOM 897 C C . ALA A 1 114 ? -12.055 6.427 7.893 1.00 97.38 114 ALA A C 1
ATOM 899 O O . ALA A 1 114 ? -10.978 5.949 7.535 1.00 97.38 114 ALA A O 1
ATOM 900 N N . THR A 1 115 ? -12.561 6.220 9.107 1.00 97.44 115 THR A N 1
ATOM 901 C CA . THR A 1 115 ? -12.008 5.272 10.081 1.00 97.44 115 THR A CA 1
ATOM 902 C C . THR A 1 115 ? -13.142 4.580 10.832 1.00 97.44 115 THR A C 1
ATOM 904 O O . THR A 1 115 ? -14.205 5.171 11.018 1.00 97.44 115 THR A O 1
ATOM 907 N N . GLU A 1 116 ? -12.914 3.337 11.247 1.00 96.00 116 GLU A N 1
ATOM 908 C CA . GLU A 1 116 ? -13.809 2.575 12.119 1.00 96.00 116 GLU A CA 1
ATOM 909 C C . GLU A 1 116 ? -12.976 1.791 13.138 1.00 96.00 116 GLU A C 1
ATOM 911 O O . GLU A 1 116 ? -12.032 1.091 12.766 1.00 96.00 116 GLU A O 1
ATOM 916 N N . LEU A 1 117 ? -13.344 1.880 14.420 1.00 94.94 117 LEU A N 1
ATOM 917 C CA . LEU A 1 117 ? -12.652 1.200 15.516 1.00 94.94 117 LEU A CA 1
ATOM 918 C C . LEU A 1 117 ? -13.536 0.109 16.126 1.00 94.94 117 LEU A C 1
ATOM 920 O O . LEU A 1 117 ? -14.569 0.389 16.730 1.00 94.94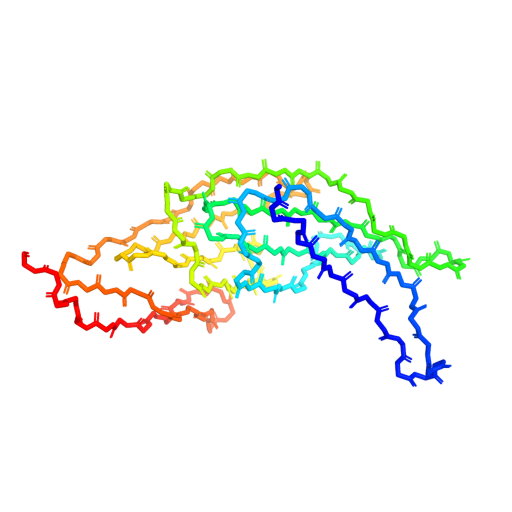 117 LEU A O 1
ATOM 924 N N . SER A 1 118 ? -13.068 -1.135 16.075 1.00 90.06 118 SER A N 1
ATOM 925 C CA . SER A 1 118 ? -13.721 -2.288 16.690 1.00 90.06 118 SER A CA 1
ATOM 926 C C . SER A 1 118 ? -12.990 -2.724 17.960 1.00 90.06 118 SER A C 1
ATOM 928 O O . SER A 1 118 ? -11.992 -3.448 17.931 1.00 90.06 118 SER A O 1
ATOM 930 N N . THR A 1 119 ? -13.486 -2.279 19.115 1.00 88.31 119 THR A N 1
ATOM 931 C CA . THR A 1 119 ? -12.887 -2.626 20.410 1.00 88.31 119 THR A CA 1
ATOM 932 C C . THR A 1 119 ? -13.109 -4.102 20.750 1.00 88.31 119 THR A C 1
ATOM 934 O O . THR A 1 119 ? -14.187 -4.660 20.558 1.00 88.31 119 THR A O 1
ATOM 937 N N . GLY A 1 120 ? -12.067 -4.769 21.257 1.00 88.81 120 GLY A N 1
ATOM 938 C CA . GLY A 1 120 ? -12.125 -6.204 21.564 1.00 88.81 120 GLY A CA 1
ATOM 939 C C . GLY A 1 120 ? -12.034 -7.120 20.337 1.00 88.81 120 GLY A C 1
ATOM 940 O O . GLY A 1 120 ? -12.180 -8.337 20.476 1.00 88.81 120 GLY A O 1
ATOM 941 N N . TYR A 1 121 ? -11.736 -6.568 19.162 1.00 91.38 121 TYR A N 1
ATOM 942 C CA . TYR A 1 121 ? -11.477 -7.317 17.940 1.00 91.38 121 TYR A CA 1
ATOM 943 C C . TYR A 1 121 ? -10.148 -6.906 17.306 1.00 91.38 121 TYR A C 1
ATOM 945 O O . TYR A 1 121 ? -9.585 -5.861 17.616 1.00 91.38 121 TYR A O 1
ATOM 953 N N . ILE A 1 122 ? -9.643 -7.774 16.435 1.00 91.62 122 ILE A N 1
ATOM 954 C CA . ILE A 1 122 ? -8.473 -7.562 15.599 1.00 91.62 122 ILE A CA 1
ATOM 955 C C . ILE A 1 122 ? -8.921 -7.681 14.140 1.00 91.62 122 ILE A C 1
ATOM 957 O O . ILE A 1 122 ? -9.334 -8.757 13.710 1.00 91.62 122 ILE A O 1
ATOM 961 N N . ALA A 1 123 ? -8.868 -6.594 13.385 1.00 94.38 123 ALA A N 1
ATOM 962 C CA . ALA A 1 123 ? -9.049 -6.564 11.948 1.00 94.38 123 ALA A CA 1
ATOM 963 C C . ALA A 1 123 ? -7.885 -7.291 11.256 1.00 94.38 123 ALA A C 1
ATOM 965 O O . ALA A 1 123 ? -6.718 -7.065 11.565 1.00 94.38 123 ALA A O 1
ATOM 966 N N . LYS A 1 124 ? -8.208 -8.200 10.335 1.00 95.06 124 LYS A N 1
ATOM 967 C CA . LYS A 1 124 ? -7.230 -9.071 9.662 1.00 95.06 124 LYS A CA 1
ATOM 968 C C . LYS A 1 124 ? -7.238 -8.979 8.154 1.00 95.06 124 LYS A C 1
ATOM 970 O O . LYS A 1 124 ? -6.241 -9.307 7.526 1.00 95.06 124 LYS A O 1
ATOM 975 N N . THR A 1 125 ? -8.360 -8.584 7.571 1.00 96.69 125 THR A N 1
ATOM 976 C CA . THR A 1 125 ? -8.452 -8.420 6.127 1.00 96.69 125 THR A CA 1
ATOM 977 C C . THR A 1 125 ? -9.349 -7.255 5.782 1.00 96.69 125 THR A C 1
ATOM 979 O O . THR A 1 125 ? -10.275 -6.938 6.532 1.00 96.69 125 THR A O 1
ATOM 982 N N . VAL A 1 126 ? -9.075 -6.651 4.636 1.00 98.25 126 VAL A N 1
ATOM 983 C CA . VAL A 1 126 ? -9.833 -5.542 4.080 1.00 98.25 126 VAL A CA 1
ATOM 984 C C . VAL A 1 126 ? -9.901 -5.710 2.571 1.00 98.25 126 VAL A C 1
ATOM 986 O O . VAL A 1 126 ? -8.904 -6.089 1.963 1.00 98.25 126 VAL A O 1
ATOM 989 N N . HIS A 1 127 ? -11.077 -5.477 1.990 1.00 98.31 127 HIS A N 1
ATOM 990 C CA . HIS A 1 127 ? -11.280 -5.539 0.545 1.00 98.31 127 HIS A CA 1
ATOM 991 C C . HIS A 1 127 ? -12.290 -4.492 0.083 1.00 98.31 127 HIS A C 1
ATOM 993 O O . HIS A 1 127 ? -13.400 -4.427 0.620 1.00 98.31 127 HIS A O 1
ATOM 999 N N . PHE A 1 128 ? -11.947 -3.715 -0.936 1.00 98.38 128 PHE A N 1
ATOM 1000 C CA . PHE A 1 128 ? -12.901 -2.892 -1.659 1.00 98.38 128 PHE A CA 1
ATOM 1001 C C . PHE A 1 128 ? -13.819 -3.757 -2.522 1.00 98.38 128 PHE A C 1
ATOM 1003 O O . PHE A 1 128 ? -13.432 -4.782 -3.084 1.00 98.38 128 PHE A O 1
ATOM 1010 N N . PHE A 1 129 ? -15.066 -3.321 -2.654 1.00 97.25 129 PHE A N 1
ATOM 1011 C CA . PHE A 1 129 ? -16.034 -3.890 -3.582 1.00 97.25 129 PHE A CA 1
ATOM 1012 C C . PHE A 1 129 ? -16.978 -2.795 -4.098 1.00 97.25 129 PHE A C 1
ATOM 1014 O O . PHE A 1 129 ? -16.894 -1.638 -3.684 1.00 97.25 129 PHE A O 1
ATOM 1021 N N . ASP A 1 130 ? -17.858 -3.152 -5.038 1.00 96.12 130 ASP A N 1
ATOM 1022 C CA . ASP A 1 130 ? -18.839 -2.223 -5.624 1.00 96.12 130 ASP A CA 1
ATOM 1023 C C . ASP A 1 130 ? -18.193 -0.937 -6.185 1.00 96.12 130 ASP A C 1
ATOM 1025 O O . ASP A 1 130 ? -18.608 0.180 -5.884 1.00 96.12 130 ASP A O 1
ATOM 1029 N N . GLN A 1 131 ? -17.114 -1.100 -6.967 1.00 94.94 131 GLN A N 1
ATOM 1030 C CA . GLN A 1 131 ? -16.358 0.010 -7.576 1.00 94.94 131 GLN A CA 1
ATOM 1031 C C . GLN A 1 131 ? -15.927 1.083 -6.555 1.00 94.94 131 GLN A C 1
ATOM 1033 O O . GLN A 1 131 ? -16.089 2.283 -6.790 1.00 94.94 131 GLN A O 1
ATOM 1038 N N . GLY A 1 132 ? -15.452 0.640 -5.386 1.00 92.69 132 GLY A N 1
ATOM 1039 C CA . GLY A 1 132 ? -14.936 1.528 -4.343 1.00 92.69 132 GLY A CA 1
ATOM 1040 C C . GLY A 1 132 ? -15.991 2.139 -3.423 1.00 92.69 132 GLY A C 1
ATOM 1041 O O . GLY A 1 132 ? -15.659 2.950 -2.556 1.00 92.69 132 GLY A O 1
ATOM 1042 N N . ARG A 1 133 ? -17.271 1.778 -3.587 1.00 94.75 133 ARG A N 1
ATOM 1043 C CA . ARG A 1 133 ? -18.366 2.276 -2.736 1.00 94.75 133 ARG A CA 1
ATOM 1044 C C . ARG A 1 133 ? -18.487 1.525 -1.417 1.00 94.75 133 ARG A C 1
ATOM 1046 O O . ARG A 1 133 ? -19.045 2.068 -0.468 1.00 94.75 133 ARG A O 1
ATOM 1053 N N . GLY A 1 134 ? -17.986 0.294 -1.364 1.00 96.38 134 GLY A N 1
ATOM 1054 C CA . GLY A 1 134 ? -18.024 -0.550 -0.179 1.00 96.38 134 GLY A CA 1
ATOM 1055 C C . GLY A 1 134 ? -16.646 -1.073 0.203 1.00 96.38 134 GLY A C 1
ATOM 1056 O O . GLY A 1 134 ? -15.797 -1.317 -0.654 1.00 96.38 134 GLY A O 1
ATOM 1057 N N . VAL A 1 135 ? -16.453 -1.290 1.504 1.00 97.75 135 VAL A N 1
ATOM 1058 C CA . VAL A 1 135 ? -15.297 -1.994 2.068 1.00 97.75 135 VAL A CA 1
ATOM 1059 C C . VAL A 1 135 ? -15.803 -3.145 2.930 1.00 97.75 135 VAL A C 1
ATOM 1061 O O . VAL A 1 135 ? -16.706 -2.970 3.748 1.00 97.75 135 VAL A O 1
ATOM 1064 N N . LEU A 1 136 ? -15.233 -4.330 2.740 1.00 97.88 136 LEU A N 1
ATOM 1065 C CA . LEU A 1 136 ? -15.448 -5.502 3.578 1.00 97.88 136 LEU A CA 1
ATOM 1066 C C . LEU A 1 136 ? -14.270 -5.641 4.541 1.00 97.88 136 LEU A C 1
ATOM 1068 O O . LEU A 1 136 ? -13.127 -5.708 4.093 1.00 97.88 136 LEU A O 1
ATOM 1072 N N . VAL A 1 137 ? -14.548 -5.740 5.842 1.00 97.88 137 VAL A N 1
ATOM 1073 C CA . VAL A 1 137 ? -13.523 -5.962 6.872 1.00 97.88 137 VAL A CA 1
ATOM 1074 C C . VAL A 1 137 ? -13.795 -7.257 7.621 1.00 97.88 137 VAL A C 1
ATOM 1076 O O . VAL A 1 137 ? -14.905 -7.493 8.100 1.00 97.88 137 VAL A O 1
ATOM 1079 N N . GLY A 1 138 ? -12.769 -8.097 7.738 1.00 95.69 138 GLY A N 1
ATOM 1080 C CA . GLY A 1 138 ? -12.809 -9.304 8.558 1.00 95.69 138 GLY A CA 1
ATOM 1081 C C . GLY A 1 138 ? -12.155 -9.070 9.914 1.00 95.69 138 GLY A C 1
ATOM 1082 O O . GLY A 1 138 ? -10.972 -8.736 9.975 1.00 95.69 138 GLY A O 1
ATOM 1083 N N . PHE A 1 139 ? -12.907 -9.298 10.990 1.00 93.25 139 PHE A N 1
ATOM 1084 C CA . PHE A 1 139 ? -12.442 -9.165 12.371 1.00 93.25 139 PHE A CA 1
ATOM 1085 C C . PHE A 1 139 ? -12.335 -10.529 13.066 1.00 93.25 139 PHE A C 1
ATOM 1087 O O . PHE A 1 139 ? -13.189 -11.400 12.902 1.00 93.25 139 PHE A O 1
ATOM 1094 N N . LEU A 1 140 ? -11.310 -10.695 13.900 1.00 90.56 140 LEU A N 1
ATOM 1095 C CA . LEU A 1 140 ? -11.147 -11.796 14.848 1.00 90.56 140 LEU A CA 1
ATOM 1096 C C . LEU A 1 140 ? -11.320 -11.276 16.269 1.00 90.56 140 LEU A C 1
ATOM 1098 O O . LEU A 1 140 ? -10.909 -10.165 16.574 1.00 90.56 140 LEU A O 1
ATOM 1102 N N . LYS A 1 141 ? -11.893 -12.067 17.174 1.00 86.00 141 LYS A N 1
ATOM 1103 C CA . LYS A 1 141 ? -12.003 -11.650 18.576 1.00 86.00 141 LYS A CA 1
ATOM 1104 C C . LYS A 1 141 ? -10.609 -11.534 19.204 1.00 86.00 141 LYS A C 1
ATOM 1106 O O . LYS A 1 141 ? -9.806 -12.461 19.114 1.00 86.00 141 LYS A O 1
ATOM 1111 N N . SER A 1 142 ? -10.335 -10.411 19.859 1.00 79.75 142 SER A N 1
ATOM 1112 C CA . SER A 1 142 ? -9.135 -10.236 20.673 1.00 79.75 142 SER A CA 1
ATOM 1113 C C . SER A 1 142 ? -9.264 -11.078 21.945 1.00 79.75 142 SER A C 1
ATOM 1115 O O . SER A 1 142 ? -10.260 -10.990 22.663 1.00 79.75 142 SER A O 1
ATOM 1117 N N . HIS A 1 143 ? -8.242 -11.882 22.245 1.00 71.38 143 HIS A N 1
ATOM 1118 C CA . HIS A 1 143 ? -8.107 -12.563 23.539 1.00 71.38 143 HIS A CA 1
ATOM 1119 C C . HIS A 1 143 ? -7.281 -11.759 24.555 1.00 71.38 143 HIS A C 1
ATOM 1121 O O . HIS A 1 143 ? -6.985 -12.268 25.634 1.00 71.38 143 HIS A O 1
ATOM 1127 N N . ARG A 1 144 ? -6.904 -10.515 24.234 1.00 58.00 144 ARG A N 1
ATOM 1128 C CA . ARG A 1 144 ? -6.254 -9.617 25.193 1.00 58.00 144 ARG A CA 1
ATOM 1129 C C . ARG A 1 144 ? -7.332 -9.002 26.093 1.00 58.00 144 ARG A C 1
ATOM 1131 O O . ARG A 1 144 ? -8.022 -8.078 25.667 1.00 58.00 144 ARG A O 1
ATOM 1138 N N . MET A 1 145 ? -7.500 -9.591 27.281 1.00 46.41 145 MET A N 1
ATOM 1139 C CA . MET A 1 145 ? -8.059 -8.933 28.471 1.00 46.41 145 MET A CA 1
ATOM 1140 C C . MET A 1 145 ? -6.943 -8.217 29.224 1.00 46.41 145 MET A C 1
ATOM 1142 O O . MET A 1 145 ? -5.821 -8.775 29.243 1.00 46.41 145 MET A O 1
#

Solvent-accessible surface area (backbone atoms only — not comparable to full-atom values): 8144 Å² total; per-residue (Å²): 128,60,69,30,72,48,76,43,68,36,78,91,79,72,43,76,75,47,74,50,78,37,91,40,86,29,58,72,48,36,77,48,76,48,61,84,51,90,66,42,47,28,45,36,37,30,16,42,51,8,38,36,38,36,28,38,20,56,72,80,85,91,66,76,55,76,41,84,76,50,77,44,81,78,41,95,41,37,33,47,23,60,32,69,28,80,76,68,36,31,42,38,38,22,24,55,32,32,41,40,31,27,40,50,48,87,82,72,49,79,42,86,68,49,74,50,79,42,86,67,30,30,31,57,41,46,41,67,37,78,80,54,77,40,75,48,75,44,69,42,79,49,84,82,125

pLDDT: mean 90.8, std 9.71, range [46.41, 98.56]

Mean predicted aligned error: 4.78 Å

Radius of gyration: 15.86 Å; Cα contacts (8 Å, |Δi|>4): 372; chains: 1; bounding box: 37×29×50 Å